Protein AF-A0A8S2T647-F1 (afdb_monomer_lite)

Radius of gyration: 11.65 Å; chains: 1; bounding box: 22×23×33 Å

pLDDT: mean 93.86, std 3.04, range [78.88, 97.81]

Foldseek 3Di:
DVVVVLVVCQAVLHEEEDEACQVVQVVQVVVLVSVVPDDRGDPNRHYHYYYDDDPSHDVSCVVVDDDD

Structure (mmCIF, N/CA/C/O backbone):
data_AF-A0A8S2T647-F1
#
_entry.id   AF-A0A8S2T647-F1
#
loop_
_atom_site.group_PDB
_atom_site.id
_atom_site.type_symbol
_atom_site.label_atom_id
_atom_site.label_alt_id
_atom_site.label_comp_id
_atom_site.label_asym_id
_atom_site.label_entity_id
_atom_site.label_seq_id
_atom_site.pdbx_PDB_ins_code
_atom_site.Cartn_x
_atom_site.Cartn_y
_atom_site.Cartn_z
_atom_site.occupancy
_atom_site.B_iso_or_equiv
_atom_site.auth_seq_id
_atom_site.auth_comp_id
_atom_site.auth_asym_id
_atom_site.auth_atom_id
_atom_site.pdbx_PDB_model_num
ATOM 1 N N . VAL A 1 1 ? 6.840 11.302 -4.961 1.00 78.88 1 VAL A N 1
ATOM 2 C CA . VAL A 1 1 ? 7.342 10.116 -5.703 1.00 78.88 1 VAL A CA 1
ATOM 3 C C . VAL A 1 1 ? 6.400 8.927 -5.560 1.00 78.88 1 VAL A C 1
ATOM 5 O O . VAL A 1 1 ? 5.795 8.568 -6.555 1.00 78.88 1 VAL A O 1
ATOM 8 N N . ALA A 1 2 ? 6.204 8.362 -4.360 1.00 85.00 2 ALA A N 1
ATOM 9 C CA . ALA A 1 2 ? 5.342 7.183 -4.176 1.00 85.00 2 ALA A CA 1
ATOM 10 C C . ALA A 1 2 ? 3.879 7.385 -4.630 1.00 85.00 2 ALA A C 1
ATOM 12 O O . ALA A 1 2 ? 3.348 6.534 -5.331 1.00 85.00 2 ALA A O 1
ATOM 13 N N . ILE A 1 3 ? 3.255 8.528 -4.308 1.00 88.88 3 ILE A N 1
ATOM 14 C CA . ILE A 1 3 ? 1.885 8.843 -4.767 1.00 88.88 3 ILE A CA 1
ATOM 15 C C . ILE A 1 3 ? 1.804 8.905 -6.299 1.00 88.88 3 ILE A C 1
ATOM 17 O O . ILE A 1 3 ? 0.947 8.259 -6.885 1.00 88.88 3 ILE A O 1
ATOM 21 N N . ASN A 1 4 ? 2.753 9.570 -6.961 1.00 92.12 4 ASN A N 1
ATOM 22 C CA . ASN A 1 4 ? 2.787 9.622 -8.426 1.00 92.12 4 ASN A CA 1
ATOM 23 C C . ASN A 1 4 ? 2.902 8.218 -9.050 1.00 92.12 4 ASN A C 1
ATOM 25 O O . ASN A 1 4 ? 2.298 7.953 -10.084 1.00 92.12 4 ASN A O 1
ATOM 29 N N . LEU A 1 5 ? 3.664 7.307 -8.428 1.00 94.06 5 LEU A N 1
ATOM 30 C CA . LEU A 1 5 ? 3.755 5.914 -8.881 1.00 94.06 5 LEU A CA 1
ATOM 31 C C . LEU A 1 5 ? 2.429 5.170 -8.700 1.00 94.06 5 LEU A C 1
ATOM 33 O O . LEU A 1 5 ? 2.070 4.368 -9.559 1.00 94.06 5 LEU A O 1
ATOM 37 N N . ILE A 1 6 ? 1.690 5.449 -7.624 1.00 94.56 6 ILE A N 1
ATOM 38 C CA . ILE A 1 6 ? 0.344 4.904 -7.414 1.00 94.56 6 ILE A CA 1
ATOM 39 C C . ILE A 1 6 ? -0.591 5.401 -8.513 1.00 94.56 6 ILE A C 1
ATOM 41 O O . ILE A 1 6 ? -1.200 4.578 -9.178 1.00 94.56 6 ILE A O 1
ATOM 45 N N . GLU A 1 7 ? -0.651 6.703 -8.782 1.00 93.69 7 GLU A N 1
ATOM 46 C CA . GLU A 1 7 ? -1.516 7.277 -9.825 1.00 93.69 7 GLU A CA 1
ATOM 47 C C . GLU A 1 7 ? -1.203 6.713 -11.222 1.00 93.69 7 GLU A C 1
ATOM 49 O O . GLU A 1 7 ? -2.100 6.350 -11.991 1.00 93.69 7 GLU A O 1
ATOM 54 N N . GLN A 1 8 ? 0.084 6.563 -11.546 1.00 95.25 8 GLN A N 1
ATOM 55 C CA . GLN A 1 8 ? 0.512 5.915 -12.787 1.00 95.25 8 GLN A CA 1
ATOM 56 C C . GLN A 1 8 ? 0.115 4.439 -12.827 1.00 95.25 8 GLN A C 1
ATOM 58 O O . GLN A 1 8 ? -0.354 3.957 -13.854 1.00 95.25 8 GLN A O 1
ATOM 63 N N . SER A 1 9 ? 0.263 3.718 -11.718 1.00 96.31 9 SER A N 1
ATOM 64 C CA . SER A 1 9 ? -0.096 2.301 -11.650 1.00 96.31 9 SER A CA 1
ATOM 65 C C . SER A 1 9 ? -1.607 2.100 -11.743 1.00 96.31 9 SER A C 1
ATOM 67 O O . SER A 1 9 ? 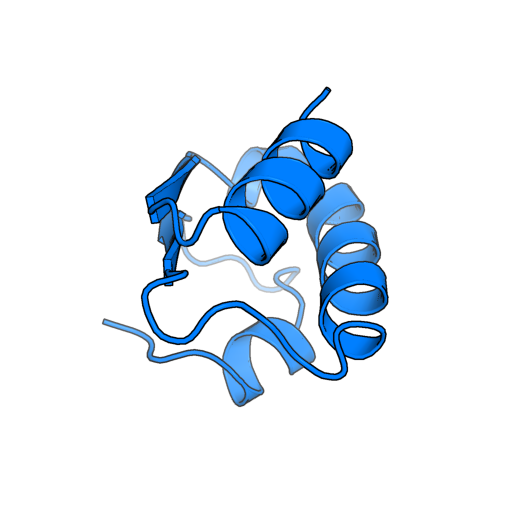-2.064 1.222 -12.468 1.00 96.31 9 SER A O 1
ATOM 69 N N . VAL A 1 10 ? -2.383 2.957 -11.078 1.00 96.38 10 VAL A N 1
ATOM 70 C CA . VAL A 1 10 ? -3.849 2.981 -11.104 1.00 96.38 10 VAL A CA 1
ATOM 71 C C . VAL A 1 10 ? -4.367 3.229 -12.514 1.00 96.38 10 VAL A C 1
ATOM 73 O O . VAL A 1 10 ? -5.340 2.596 -12.908 1.00 96.38 10 VAL A O 1
ATOM 76 N N . SER A 1 11 ? -3.739 4.129 -13.275 1.00 95.56 11 SER A N 1
ATOM 77 C CA . SER A 1 11 ? -4.158 4.444 -14.648 1.00 95.56 11 SER A CA 1
ATOM 78 C C . SER A 1 11 ? -3.707 3.400 -15.670 1.00 95.56 11 SER A C 1
ATOM 80 O O . SER A 1 11 ? -4.448 3.104 -16.603 1.00 95.56 11 SER A O 1
ATOM 82 N N . ARG A 1 12 ? -2.512 2.824 -15.497 1.00 96.81 12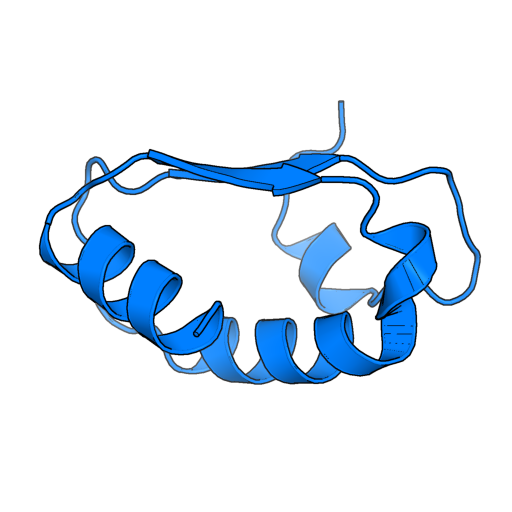 ARG A N 1
ATOM 83 C CA . ARG A 1 12 ? -1.908 1.888 -16.461 1.00 96.81 12 ARG A CA 1
ATOM 84 C C . ARG A 1 12 ? -2.115 0.409 -16.136 1.00 96.81 12 ARG A C 1
ATOM 86 O O . ARG A 1 12 ? -1.699 -0.434 -16.921 1.00 96.81 12 ARG A O 1
ATOM 93 N N . GLY A 1 13 ? -2.704 0.086 -14.986 1.00 97.06 13 GLY A N 1
ATOM 94 C CA . GLY A 1 13 ? -2.899 -1.300 -14.557 1.00 97.06 13 GLY A CA 1
ATOM 95 C C . GLY A 1 13 ? -1.643 -1.977 -14.027 1.00 97.06 13 GLY A C 1
ATOM 96 O O . GLY A 1 13 ? -1.560 -3.200 -14.044 1.00 97.06 13 GLY A O 1
ATOM 97 N N . TYR A 1 14 ? -0.652 -1.211 -13.576 1.00 97.81 14 TYR A N 1
ATOM 98 C CA . TYR A 1 14 ? 0.582 -1.800 -13.067 1.00 97.81 14 TYR A CA 1
ATOM 99 C C . TYR A 1 14 ? 0.402 -2.405 -11.685 1.00 97.81 14 TYR A C 1
ATOM 101 O O . TYR A 1 14 ? -0.492 -2.053 -10.915 1.00 97.81 14 TYR A O 1
ATOM 109 N N . TRP A 1 15 ? 1.305 -3.322 -11.367 1.00 97.44 15 TRP A N 1
ATOM 110 C CA . TRP A 1 15 ? 1.416 -3.879 -10.036 1.00 97.44 15 TRP A CA 1
ATOM 111 C C . TRP A 1 15 ? 2.447 -3.066 -9.274 1.00 97.44 15 TRP A C 1
ATOM 113 O O . TRP A 1 15 ? 3.574 -2.884 -9.737 1.00 97.44 15 TRP A O 1
ATOM 123 N N . LEU A 1 16 ? 2.051 -2.569 -8.110 1.00 96.69 16 LEU A N 1
ATOM 124 C CA . LEU A 1 16 ? 2.910 -1.780 -7.248 1.00 96.69 16 LEU A CA 1
ATOM 125 C C . LEU A 1 16 ? 3.069 -2.480 -5.905 1.00 96.69 16 LEU A C 1
ATOM 127 O O . LEU A 1 16 ? 2.092 -2.895 -5.287 1.00 96.69 16 LEU A O 1
ATOM 131 N N . MET A 1 17 ? 4.312 -2.577 -5.451 1.00 96.19 17 MET A N 1
ATOM 132 C CA . MET A 1 17 ? 4.680 -3.174 -4.175 1.00 96.19 17 MET A CA 1
ATOM 133 C C . MET A 1 17 ? 5.315 -2.105 -3.291 1.00 96.19 17 MET A C 1
ATOM 135 O O . MET A 1 17 ? 6.357 -1.553 -3.646 1.00 96.19 17 MET A O 1
ATOM 139 N N . LEU A 1 18 ? 4.721 -1.833 -2.131 1.00 95.44 18 LEU A N 1
ATOM 140 C CA . LEU A 1 18 ? 5.333 -1.004 -1.096 1.00 95.44 18 LEU A CA 1
ATOM 141 C C . LEU A 1 18 ? 5.893 -1.912 -0.011 1.00 95.44 18 LEU A C 1
ATOM 143 O O . LEU A 1 18 ? 5.185 -2.759 0.531 1.00 95.44 18 LEU A O 1
ATOM 147 N N . GLN A 1 19 ? 7.173 -1.731 0.290 1.00 95.88 19 GLN A N 1
ATOM 148 C CA . GLN A 1 19 ? 7.881 -2.581 1.235 1.00 95.88 19 GLN A CA 1
ATOM 149 C C . GLN A 1 19 ? 8.137 -1.870 2.555 1.00 95.88 19 GLN A C 1
ATOM 151 O O . GLN A 1 19 ? 8.227 -0.642 2.606 1.00 95.88 19 GLN A O 1
ATOM 156 N N . ASN A 1 20 ? 8.290 -2.661 3.617 1.00 95.56 20 ASN A N 1
ATOM 157 C CA . ASN A 1 20 ? 8.667 -2.199 4.953 1.00 95.56 20 ASN A CA 1
ATOM 158 C C . ASN A 1 20 ? 7.751 -1.082 5.491 1.00 95.56 20 ASN A C 1
ATOM 160 O O . ASN A 1 20 ? 8.204 -0.126 6.119 1.00 95.56 20 ASN A O 1
ATOM 164 N N . CYS A 1 21 ? 6.439 -1.192 5.261 1.00 95.06 21 CYS A N 1
ATOM 165 C CA . CYS A 1 21 ? 5.475 -0.131 5.570 1.00 95.06 21 CYS A CA 1
ATOM 166 C C . CYS A 1 21 ? 5.379 0.223 7.066 1.00 95.06 21 CYS A C 1
ATOM 168 O O . CYS A 1 21 ? 4.986 1.338 7.411 1.00 95.06 21 CYS A O 1
ATOM 170 N N . HIS A 1 22 ? 5.794 -0.681 7.956 1.00 94.00 22 HIS A N 1
ATOM 171 C CA . HIS A 1 22 ? 5.911 -0.443 9.398 1.00 94.00 22 HIS A CA 1
ATOM 172 C C . HIS A 1 22 ? 6.902 0.685 9.747 1.00 94.00 22 HIS A C 1
ATOM 174 O O . HIS A 1 22 ? 6.778 1.297 10.805 1.00 94.00 22 HIS A O 1
ATOM 180 N N . LEU A 1 23 ? 7.842 1.019 8.856 1.00 95.12 23 LEU A N 1
ATOM 181 C CA . LEU A 1 23 ? 8.751 2.160 9.018 1.00 95.12 23 LEU A CA 1
ATOM 182 C C . LEU A 1 23 ? 8.085 3.505 8.676 1.00 95.12 23 LEU A C 1
ATOM 184 O O . LEU A 1 23 ? 8.583 4.561 9.058 1.00 95.12 23 LEU A O 1
ATOM 188 N N . LEU A 1 24 ? 6.949 3.484 7.969 1.00 93.19 24 LEU A N 1
ATOM 189 C CA . LEU A 1 24 ? 6.275 4.665 7.418 1.00 93.19 24 LEU A CA 1
ATOM 190 C C . LEU A 1 24 ? 4.792 4.735 7.812 1.00 93.19 24 LEU A C 1
ATOM 192 O O . LEU A 1 24 ? 3.951 5.199 7.046 1.00 93.19 24 LEU A O 1
ATOM 196 N N . VAL A 1 25 ? 4.455 4.328 9.038 1.00 91.06 25 VAL A N 1
ATOM 197 C CA . VAL A 1 25 ? 3.054 4.202 9.480 1.00 91.06 25 VAL A CA 1
ATOM 198 C C . VAL A 1 25 ? 2.243 5.494 9.339 1.00 91.06 25 VAL A C 1
ATOM 200 O O . VAL A 1 25 ? 1.089 5.453 8.931 1.00 91.06 25 VAL A O 1
ATOM 203 N N . LYS A 1 26 ? 2.845 6.661 9.613 1.00 92.94 26 LYS A N 1
ATOM 204 C CA . LYS A 1 26 ? 2.167 7.956 9.420 1.00 92.94 26 LYS A CA 1
ATOM 205 C C . LYS A 1 26 ? 1.770 8.190 7.959 1.00 92.94 26 LYS A C 1
ATOM 207 O O . LYS A 1 26 ? 0.697 8.714 7.697 1.00 92.94 26 LYS A O 1
ATOM 212 N N . TRP A 1 27 ? 2.622 7.785 7.020 1.00 94.31 27 TRP A N 1
ATOM 213 C CA . TRP A 1 27 ? 2.358 7.932 5.591 1.00 94.31 27 TRP A CA 1
ATOM 214 C C . TRP A 1 27 ? 1.273 6.963 5.104 1.00 94.31 27 TRP A C 1
ATOM 216 O O . TRP A 1 27 ? 0.544 7.292 4.173 1.00 94.31 27 TRP A O 1
ATOM 226 N N . LEU A 1 28 ? 1.084 5.817 5.769 1.00 94.62 28 LEU A N 1
ATOM 227 C CA . LEU A 1 28 ? -0.011 4.900 5.441 1.00 94.62 28 LEU A CA 1
ATOM 228 C C . LEU A 1 28 ? -1.399 5.532 5.628 1.00 94.62 28 LEU A C 1
ATOM 230 O O . LEU A 1 28 ? -2.304 5.194 4.878 1.00 94.62 28 LEU A O 1
ATOM 234 N N . PHE A 1 29 ? -1.574 6.482 6.551 1.00 94.25 29 PHE A N 1
ATOM 235 C CA . PHE A 1 29 ? -2.834 7.232 6.661 1.00 94.25 29 PHE A CA 1
ATOM 236 C C . PHE A 1 29 ? -3.069 8.171 5.468 1.00 94.25 29 PHE A C 1
ATOM 238 O O . PHE A 1 29 ? -4.207 8.412 5.076 1.00 94.25 29 PHE A O 1
ATOM 245 N N . GLU A 1 30 ? -2.006 8.699 4.858 1.00 93.88 30 GLU A N 1
ATOM 246 C CA . GLU A 1 30 ? -2.127 9.485 3.624 1.00 93.88 30 GLU A CA 1
ATOM 247 C C . GLU A 1 30 ? -2.402 8.585 2.416 1.00 93.88 30 GLU A C 1
ATOM 249 O O . GLU A 1 30 ? -3.228 8.927 1.568 1.00 93.88 30 GLU A O 1
ATOM 254 N N . LEU A 1 31 ? -1.776 7.403 2.372 1.00 94.62 31 LEU A N 1
ATOM 255 C CA . LEU A 1 31 ? -2.106 6.363 1.399 1.00 94.62 31 LEU A CA 1
ATOM 256 C C . LEU A 1 31 ? -3.584 5.976 1.498 1.00 94.62 31 LEU A C 1
ATOM 258 O O . LEU A 1 31 ? -4.264 5.927 0.481 1.00 94.62 31 LEU A O 1
ATOM 262 N N . GLU A 1 32 ? -4.090 5.749 2.708 1.00 94.56 32 GLU A N 1
ATOM 263 C CA . GLU A 1 32 ? -5.487 5.404 2.965 1.00 94.56 32 GLU A CA 1
ATOM 264 C C . GLU A 1 32 ? -6.454 6.430 2.360 1.00 94.56 32 GLU A C 1
ATOM 266 O O . GLU A 1 32 ? -7.304 6.073 1.546 1.00 94.56 32 GLU A O 1
ATOM 271 N N . LYS A 1 33 ? -6.253 7.719 2.663 1.00 93.50 33 LYS A N 1
ATOM 272 C CA . LYS A 1 33 ? -7.056 8.815 2.095 1.00 93.50 33 LYS A CA 1
ATOM 273 C C . LYS A 1 33 ? -6.975 8.886 0.573 1.00 93.50 33 LYS A C 1
ATOM 275 O O . LYS A 1 33 ? -7.909 9.365 -0.067 1.00 93.50 33 LYS A O 1
ATOM 280 N N . HIS A 1 34 ? -5.839 8.507 -0.010 1.00 92.88 34 HIS A N 1
ATOM 281 C CA . HIS A 1 34 ? -5.672 8.489 -1.458 1.00 92.88 34 HIS A CA 1
ATOM 282 C C . HIS A 1 34 ? -6.434 7.315 -2.083 1.00 92.88 34 HIS A C 1
ATOM 284 O O . HIS A 1 34 ? -7.141 7.516 -3.067 1.00 92.88 34 HIS A O 1
ATOM 290 N N . LEU A 1 35 ? -6.358 6.125 -1.478 1.00 92.81 35 LEU A N 1
ATOM 291 C CA . LEU A 1 35 ? -7.114 4.944 -1.900 1.00 92.81 35 LEU A CA 1
ATOM 292 C C . LEU A 1 35 ? -8.629 5.176 -1.818 1.00 92.81 35 LEU A C 1
ATOM 294 O O . LEU A 1 35 ? -9.339 4.795 -2.742 1.00 92.81 35 LEU A O 1
ATOM 298 N N . ASP A 1 36 ? -9.112 5.875 -0.788 1.00 91.94 36 ASP A N 1
ATOM 299 C CA . ASP A 1 36 ? -10.535 6.224 -0.638 1.00 91.94 36 ASP A CA 1
ATOM 300 C C . ASP A 1 36 ? -11.067 7.135 -1.758 1.00 91.94 36 ASP A C 1
ATOM 302 O O . ASP A 1 36 ? -12.265 7.159 -2.034 1.00 91.94 36 ASP A O 1
ATOM 306 N N . LYS A 1 37 ? -10.186 7.886 -2.429 1.00 91.94 37 LYS A N 1
ATOM 307 C CA . LYS A 1 37 ? -10.545 8.763 -3.555 1.00 91.94 37 LYS A CA 1
ATOM 308 C C . LYS A 1 37 ? -10.519 8.045 -4.905 1.00 91.94 37 LYS A C 1
ATOM 310 O O . LYS A 1 37 ? -10.929 8.633 -5.908 1.00 91.94 37 LYS A O 1
ATOM 315 N N . LEU A 1 38 ? -10.039 6.801 -4.963 1.00 90.31 38 LEU A N 1
ATOM 316 C CA . LEU A 1 38 ? -9.993 6.028 -6.200 1.00 90.31 38 LEU A CA 1
ATOM 317 C C . LEU A 1 38 ? -11.398 5.545 -6.567 1.00 90.31 38 LEU A C 1
ATOM 319 O O . LEU A 1 38 ? -11.966 4.683 -5.908 1.00 90.31 38 LEU A O 1
ATOM 323 N N . SER A 1 39 ? -11.958 6.084 -7.650 1.00 88.00 39 SER A N 1
ATOM 324 C CA . SER A 1 39 ? -13.309 5.728 -8.106 1.00 88.00 39 SER A CA 1
ATOM 325 C C . SER A 1 39 ? -13.325 4.631 -9.172 1.00 88.00 39 SER A C 1
ATOM 327 O O . SER A 1 39 ? -14.233 3.803 -9.192 1.00 88.00 39 SER A O 1
ATOM 329 N N . LYS A 1 40 ? -12.340 4.624 -10.077 1.00 92.38 40 LYS A N 1
ATOM 330 C CA . LYS A 1 40 ? -12.251 3.683 -11.206 1.00 92.38 40 LYS A CA 1
ATOM 331 C C . LYS A 1 40 ? -10.791 3.308 -11.495 1.00 92.38 40 LYS A C 1
ATOM 333 O O . LYS A 1 40 ? -10.221 3.818 -12.460 1.00 92.38 40 LYS A O 1
ATOM 338 N N . PRO A 1 41 ? -10.155 2.475 -10.652 1.00 95.19 41 PRO A N 1
ATOM 339 C CA . PRO A 1 41 ? -8.824 1.963 -10.953 1.00 95.19 41 PRO A CA 1
ATOM 340 C C . PRO A 1 41 ? -8.859 1.042 -12.179 1.00 95.19 41 PRO A C 1
ATOM 342 O O . PRO A 1 41 ? -9.877 0.408 -12.463 1.00 95.19 41 PRO A O 1
ATOM 345 N N . HIS A 1 42 ? -7.741 0.951 -12.899 1.00 97.38 42 HIS A N 1
ATOM 346 C CA . HIS A 1 42 ? -7.587 -0.008 -13.990 1.00 97.38 42 HIS A CA 1
ATOM 347 C C . HIS A 1 42 ? -7.809 -1.446 -13.473 1.00 97.38 42 HIS A C 1
ATOM 349 O O . HIS A 1 42 ? -7.299 -1.780 -12.401 1.00 97.38 42 HIS A O 1
ATOM 355 N N . PRO A 1 43 ? -8.521 -2.324 -14.204 1.00 96.94 43 PRO A N 1
ATOM 356 C CA . PRO A 1 43 ? -8.893 -3.661 -13.721 1.00 96.94 43 PRO A CA 1
ATOM 357 C C . PRO A 1 43 ? -7.697 -4.549 -13.342 1.00 96.94 43 PRO A C 1
ATOM 359 O O . PRO A 1 43 ? -7.801 -5.362 -12.423 1.00 96.94 43 PRO A O 1
ATOM 362 N N . ASP A 1 44 ? -6.548 -4.361 -13.996 1.00 97.31 44 ASP A N 1
ATOM 363 C CA . ASP A 1 44 ? -5.306 -5.098 -13.706 1.00 97.31 44 ASP A CA 1
ATOM 364 C C . ASP A 1 44 ? -4.445 -4.494 -12.589 1.00 97.31 44 ASP A C 1
ATOM 366 O O . ASP A 1 44 ? -3.485 -5.128 -12.150 1.00 97.31 44 ASP A O 1
ATOM 370 N N . PHE A 1 45 ? -4.783 -3.300 -12.089 1.00 97.25 45 PHE A N 1
ATOM 371 C CA . PHE A 1 45 ? -4.021 -2.657 -11.019 1.00 97.25 45 PHE A CA 1
ATOM 372 C C . PHE A 1 45 ? -4.038 -3.515 -9.751 1.00 97.25 45 PHE A C 1
ATOM 374 O O . PHE A 1 45 ? -5.095 -3.959 -9.290 1.00 97.25 45 PHE A O 1
ATOM 381 N N . ARG A 1 46 ? -2.864 -3.731 -9.157 1.00 96.12 46 ARG A N 1
ATOM 382 C CA . ARG A 1 46 ? -2.715 -4.401 -7.860 1.00 96.12 46 ARG A CA 1
ATOM 383 C C . ARG A 1 46 ? -1.763 -3.601 -6.984 1.00 96.12 46 ARG A C 1
ATOM 385 O O . ARG A 1 46 ? -0.675 -3.237 -7.427 1.00 96.12 46 ARG A O 1
ATOM 392 N N . LEU A 1 47 ? -2.156 -3.375 -5.734 1.00 96.25 47 LEU A N 1
ATOM 393 C CA . LEU A 1 47 ? -1.309 -2.773 -4.709 1.00 96.25 47 LEU A CA 1
ATOM 394 C C . LEU A 1 47 ? -0.992 -3.816 -3.642 1.00 96.25 47 LEU A C 1
ATOM 396 O O . LEU A 1 47 ? -1.898 -4.356 -3.013 1.00 96.25 47 LEU A O 1
ATOM 400 N N . TRP A 1 48 ? 0.293 -4.059 -3.430 1.00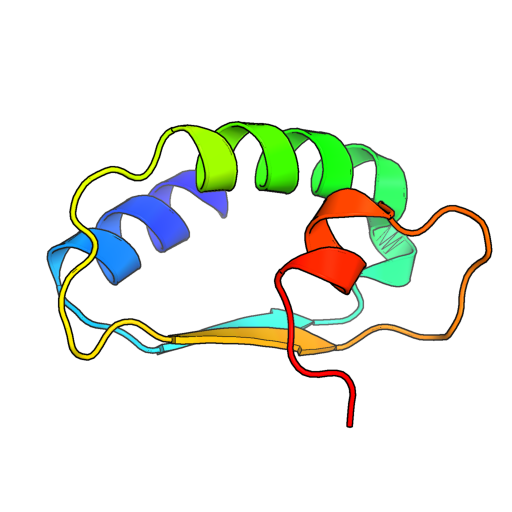 96.75 48 TRP A N 1
ATOM 401 C CA . TRP A 1 48 ? 0.804 -4.972 -2.420 1.00 96.75 48 TRP A CA 1
ATOM 402 C C . TRP A 1 48 ? 1.574 -4.196 -1.352 1.00 96.75 48 TRP A C 1
ATOM 404 O O . TRP A 1 48 ? 2.291 -3.239 -1.654 1.00 96.75 48 TRP A O 1
ATOM 414 N N . LEU A 1 49 ? 1.423 -4.616 -0.098 1.00 96.00 49 LEU A N 1
ATOM 415 C CA . LEU A 1 49 ? 2.056 -4.003 1.066 1.00 96.00 49 LEU A CA 1
ATOM 416 C C . LEU A 1 49 ? 2.782 -5.096 1.854 1.00 96.00 49 LEU A C 1
ATOM 418 O O . LEU A 1 49 ? 2.136 -6.041 2.304 1.00 96.00 49 LEU A O 1
ATOM 422 N N . THR A 1 50 ? 4.091 -4.963 2.079 1.00 96.50 50 THR A N 1
ATOM 423 C CA . THR A 1 50 ? 4.782 -5.752 3.113 1.00 96.50 50 THR A CA 1
ATOM 424 C C . THR A 1 50 ? 5.046 -4.917 4.347 1.00 96.50 50 THR A C 1
ATOM 426 O O . THR A 1 50 ? 5.566 -3.800 4.297 1.00 96.50 50 THR A O 1
ATOM 429 N N . THR A 1 51 ? 4.683 -5.475 5.495 1.00 96.12 51 THR A N 1
ATOM 430 C CA . THR A 1 51 ? 4.812 -4.817 6.789 1.00 96.12 51 THR A CA 1
ATOM 431 C C . THR A 1 51 ? 5.037 -5.845 7.883 1.00 96.12 51 THR A C 1
ATOM 433 O O . THR A 1 51 ? 4.517 -6.955 7.804 1.00 96.12 51 THR A O 1
ATOM 436 N N . GLU A 1 52 ? 5.754 -5.454 8.933 1.00 95.31 52 GLU A N 1
ATOM 437 C CA . GLU A 1 52 ? 5.694 -6.180 10.194 1.00 95.31 52 GLU A CA 1
ATOM 438 C C . GLU A 1 52 ? 4.381 -5.833 10.917 1.00 95.31 52 GLU A C 1
ATOM 440 O O . GLU A 1 52 ? 3.824 -4.743 10.694 1.00 95.31 52 GLU A O 1
ATOM 445 N N . PRO A 1 53 ? 3.865 -6.730 11.777 1.00 92.44 53 PRO A N 1
ATOM 446 C CA . PRO A 1 53 ? 2.725 -6.435 12.632 1.00 92.44 53 PRO A CA 1
ATOM 447 C C . PRO A 1 53 ? 2.989 -5.198 13.495 1.00 92.44 53 PRO A C 1
ATOM 449 O O . PRO A 1 53 ? 3.986 -5.118 14.207 1.00 92.44 53 PRO A O 1
ATOM 452 N N . THR A 1 54 ? 2.079 -4.226 13.462 1.00 91.81 54 THR A N 1
ATOM 453 C CA . THR A 1 54 ? 2.188 -3.024 14.293 1.00 91.81 54 THR A CA 1
ATOM 454 C C . THR A 1 54 ? 0.806 -2.530 14.713 1.00 91.81 54 THR A C 1
ATOM 456 O O . THR A 1 54 ? -0.089 -2.450 13.869 1.00 91.81 54 THR A O 1
ATOM 459 N N . PRO A 1 55 ? 0.604 -2.149 15.990 1.00 92.31 55 PRO A N 1
ATOM 460 C CA . PRO A 1 55 ? -0.694 -1.669 16.473 1.00 92.31 55 PRO A CA 1
ATOM 461 C C . PRO A 1 55 ? -1.087 -0.315 15.870 1.00 92.31 55 PRO A C 1
ATOM 463 O O . PRO A 1 55 ? -2.223 0.121 16.010 1.00 92.31 55 PRO A O 1
ATOM 466 N N . LYS A 1 56 ? -0.145 0.373 15.216 1.00 93.31 56 LYS A N 1
ATOM 467 C CA . LYS A 1 56 ? -0.366 1.683 14.599 1.00 93.31 56 LYS A CA 1
ATOM 468 C C . LYS A 1 56 ? -0.821 1.586 13.138 1.00 93.31 56 LYS A C 1
ATOM 470 O O . LYS A 1 56 ? -1.061 2.624 12.528 1.00 93.31 56 LYS A O 1
ATOM 475 N N . PHE A 1 57 ? -0.882 0.384 12.560 1.00 93.81 57 PHE A N 1
ATOM 476 C CA . PHE A 1 57 ? -1.246 0.208 11.155 1.00 93.81 57 PHE A CA 1
ATOM 477 C C . PHE A 1 57 ? -2.691 0.687 10.905 1.00 93.81 57 PHE A C 1
ATOM 479 O O . PHE A 1 57 ? -3.570 0.356 11.706 1.00 93.81 57 PHE A O 1
ATOM 486 N N . PRO A 1 58 ? -2.975 1.436 9.820 1.00 94.56 58 PRO A N 1
ATOM 487 C CA . PRO A 1 58 ? -4.314 1.971 9.588 1.00 94.56 58 PRO A CA 1
ATOM 488 C C . PRO A 1 58 ? -5.362 0.873 9.392 1.00 94.56 58 PRO A C 1
ATOM 490 O O . PRO A 1 58 ? -5.269 0.043 8.483 1.00 94.56 58 PRO A O 1
ATOM 493 N N . ILE A 1 59 ? -6.388 0.889 10.244 1.00 93.50 59 ILE A N 1
ATOM 494 C CA . ILE A 1 59 ? -7.438 -0.135 10.260 1.00 93.50 59 ILE A CA 1
ATOM 495 C C . ILE A 1 59 ? -8.232 -0.144 8.952 1.00 93.50 59 ILE A C 1
ATOM 497 O O . ILE A 1 59 ? -8.563 -1.225 8.472 1.00 93.50 59 ILE A O 1
ATOM 501 N N . GLY A 1 60 ? -8.509 1.007 8.333 1.00 92.94 60 GLY A N 1
ATOM 502 C CA . GLY A 1 60 ? -9.285 1.014 7.093 1.00 92.94 60 GLY A CA 1
ATOM 503 C C . GLY A 1 60 ? -8.519 0.419 5.911 1.00 92.94 60 GLY A C 1
ATOM 504 O O . GLY A 1 60 ? -9.134 -0.205 5.048 1.00 92.94 60 GLY A O 1
ATOM 505 N N . ILE A 1 61 ? -7.178 0.481 5.886 1.00 94.25 61 ILE A N 1
ATOM 506 C CA . ILE A 1 61 ?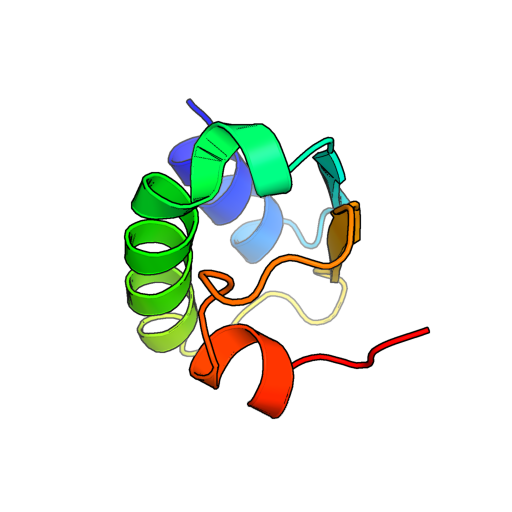 -6.397 -0.326 4.931 1.00 94.25 61 ILE A CA 1
ATOM 507 C C . ILE A 1 61 ? -6.611 -1.817 5.216 1.00 94.25 61 ILE A C 1
ATOM 509 O O . ILE A 1 61 ? -6.903 -2.559 4.283 1.00 94.25 61 ILE A O 1
ATOM 513 N N . LEU A 1 62 ? -6.532 -2.264 6.475 1.00 92.44 62 LEU A N 1
ATOM 514 C CA . LEU A 1 62 ? -6.733 -3.679 6.829 1.00 92.44 62 LEU A CA 1
ATOM 515 C C . LEU A 1 62 ? -8.126 -4.189 6.454 1.00 92.44 62 LEU A C 1
ATOM 517 O O . LEU A 1 62 ? -8.243 -5.284 5.919 1.00 92.44 62 LEU A O 1
ATOM 521 N N . GLN A 1 63 ? -9.168 -3.396 6.695 1.00 93.44 63 GLN A N 1
ATOM 522 C CA . GLN A 1 63 ? -10.553 -3.765 6.389 1.00 93.44 63 GLN A CA 1
ATOM 523 C C . GLN A 1 63 ? -10.825 -3.909 4.887 1.00 93.44 63 GLN A C 1
ATOM 525 O O . GLN A 1 63 ? -11.738 -4.632 4.498 1.00 93.44 63 GLN A O 1
ATOM 530 N N . ARG A 1 64 ? -10.042 -3.227 4.044 1.00 91.12 64 ARG A N 1
ATOM 531 C CA . ARG A 1 64 ? -10.176 -3.243 2.579 1.00 91.12 64 ARG A CA 1
ATOM 532 C C . ARG A 1 64 ? -9.111 -4.090 1.882 1.00 91.12 64 ARG A C 1
ATOM 534 O O . ARG A 1 64 ? -9.044 -4.087 0.657 1.00 91.12 64 ARG A O 1
ATOM 541 N N . SER A 1 65 ? -8.278 -4.791 2.646 1.00 93.50 65 SER A N 1
ATOM 542 C CA . SER A 1 65 ? -7.1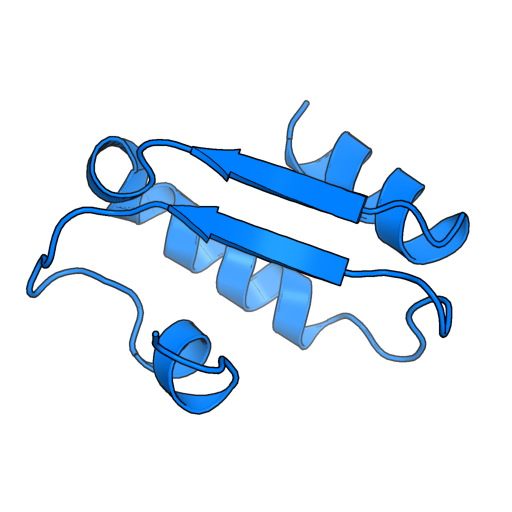76 -5.598 2.125 1.00 93.50 65 SER A CA 1
ATOM 543 C C . SER A 1 65 ? -7.372 -7.071 2.450 1.00 93.50 65 SER A C 1
ATOM 545 O O . SER A 1 65 ? -7.986 -7.434 3.451 1.00 93.50 65 SER A O 1
ATOM 547 N N . LEU A 1 66 ? -6.775 -7.931 1.629 1.00 94.88 66 LEU A N 1
ATOM 548 C CA . LEU A 1 66 ? -6.552 -9.321 1.997 1.00 94.88 66 LEU A CA 1
ATOM 549 C C . LEU A 1 66 ? -5.259 -9.404 2.817 1.00 94.88 66 LEU A C 1
ATOM 551 O O . LEU A 1 66 ? -4.187 -9.068 2.315 1.00 94.88 66 LEU A O 1
ATOM 555 N N . LYS A 1 67 ? -5.361 -9.847 4.072 1.00 91.00 67 LYS A N 1
ATOM 556 C CA . LYS A 1 67 ? -4.195 -10.180 4.898 1.00 91.00 67 LYS A CA 1
ATOM 557 C C . LYS A 1 67 ? -3.814 -11.642 4.653 1.00 91.00 67 LYS A C 1
ATOM 559 O O . LYS A 1 67 ? -4.673 -12.511 4.784 1.00 91.00 67 LYS A O 1
ATOM 564 N N . VAL A 1 68 ? -2.542 -11.876 4.329 1.00 89.19 68 VAL A N 1
ATOM 565 C CA . VAL A 1 68 ? -1.920 -13.204 4.177 1.00 89.19 68 VAL A CA 1
ATOM 566 C C . VAL A 1 68 ? -0.969 -13.451 5.341 1.00 89.19 68 VAL A C 1
AT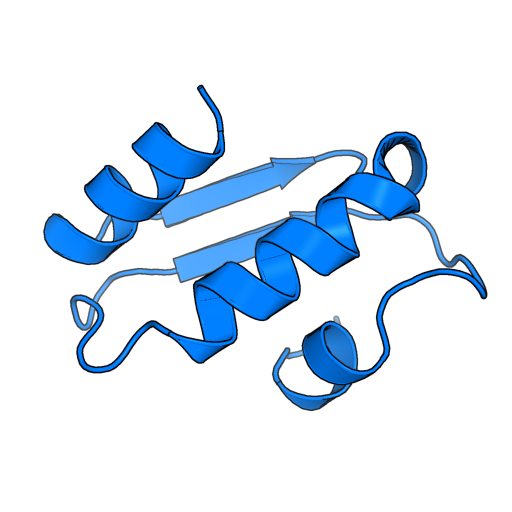OM 568 O O . VAL A 1 68 ? -0.349 -12.462 5.799 1.00 89.19 68 VAL A O 1
#

Sequence (68 aa):
VAINLIEQSVSRGYWLMLQNCHLLVKWLFELEKHLDKLSKPHPDFRLWLTTEPTPKFPIGILQRSLKV

Secondary structure (DSSP, 8-state):
-HHHHHHHHHHHT-EEEE--GGGGHHHHHHHHHHHTT-SS--TT-EEEE-----TTS-HHHHHTS---

InterPro domains:
  IPR004273 Dynein heavy chain, D6 P-loop domain [PF03028] (2-68)
  IPR026983 Dynein heavy chain [PTHR22878] (2-68)
  IPR027417 P-loop containing nucleoside triphosphate hydrolase [G3DSA:3.40.50.300] (1-68)

Organism: NCBI:txid392030